Protein AF-A0A7I8C675-F1 (afdb_monomer)

Nearest PDB structures (foldseek):
  5btu-assembly1_A  TM=3.490E-01  e=2.472E+00  Streptomyces rugosporus
  5xqo-assembly1_A  TM=4.542E-01  e=5.157E+00  Penicillium chrysogenum
  7dvi-assembly1_A-2  TM=3.396E-01  e=4.113E+00  Parafrankia colletiae

Structure (mmCIF, N/CA/C/O backbone):
data_AF-A0A7I8C675-F1
#
_entry.id   AF-A0A7I8C675-F1
#
loop_
_atom_site.group_PDB
_atom_site.id
_atom_site.type_symbol
_atom_site.label_atom_id
_atom_site.label_alt_id
_atom_site.label_comp_id
_atom_site.label_asym_id
_atom_site.label_entity_id
_atom_site.label_seq_id
_atom_site.pdbx_PDB_ins_code
_atom_site.Cartn_x
_atom_site.Cartn_y
_atom_site.Cartn_z
_atom_site.occupancy
_atom_site.B_iso_or_equiv
_atom_site.auth_seq_id
_atom_site.auth_comp_id
_atom_site.auth_asym_id
_atom_site.auth_atom_id
_atom_site.pdbx_PDB_model_num
ATOM 1 N N . MET A 1 1 ? -14.839 31.283 5.836 1.00 43.66 1 MET A N 1
ATOM 2 C CA . MET A 1 1 ? -14.864 29.996 6.563 1.00 43.66 1 MET A CA 1
ATOM 3 C C . 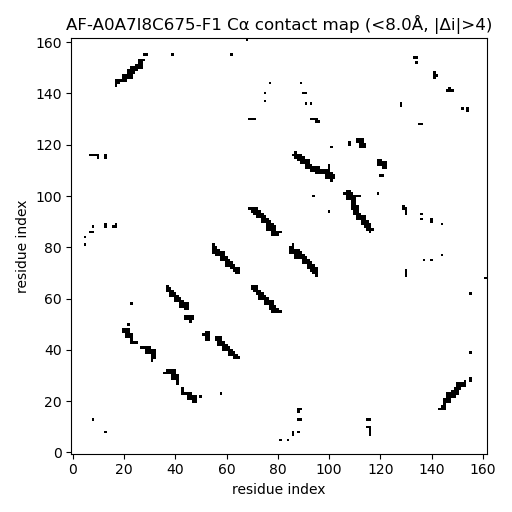MET A 1 1 ? -13.492 29.368 6.416 1.00 43.66 1 MET A C 1
ATOM 5 O O . MET A 1 1 ? -13.095 29.108 5.289 1.00 43.66 1 MET A O 1
ATOM 9 N N . ALA A 1 2 ? -12.731 29.234 7.503 1.00 43.53 2 ALA A N 1
ATOM 10 C CA . ALA A 1 2 ? -11.428 28.581 7.454 1.00 43.53 2 ALA A CA 1
ATOM 11 C C . ALA A 1 2 ? -11.648 27.078 7.243 1.00 43.53 2 ALA A C 1
ATOM 13 O O . ALA A 1 2 ? -12.325 26.434 8.043 1.00 43.53 2 ALA A O 1
ATOM 14 N N . THR A 1 3 ? -11.121 26.529 6.153 1.00 46.62 3 THR A N 1
ATOM 15 C CA . THR A 1 3 ? -11.031 25.083 5.954 1.00 46.62 3 THR A CA 1
ATOM 16 C C . THR A 1 3 ? -10.125 24.528 7.044 1.00 46.62 3 THR A C 1
ATOM 18 O O . THR A 1 3 ? -8.906 24.672 6.967 1.00 46.62 3 THR A O 1
ATOM 21 N N . SER A 1 4 ? -10.715 23.942 8.086 1.00 49.97 4 SER A N 1
ATOM 22 C CA . SER A 1 4 ? -9.977 23.118 9.039 1.00 49.97 4 SER A CA 1
ATOM 23 C C . SER A 1 4 ? -9.451 21.916 8.258 1.00 49.97 4 SER A C 1
ATOM 25 O O . SER A 1 4 ? -10.179 20.963 7.989 1.00 49.97 4 SER A O 1
ATOM 27 N N . GLN A 1 5 ? -8.207 22.008 7.786 1.00 58.16 5 GLN A N 1
ATOM 28 C CA . GLN A 1 5 ? -7.510 20.848 7.256 1.00 58.16 5 GLN A CA 1
ATOM 29 C C . GLN A 1 5 ? -7.351 19.878 8.421 1.00 58.16 5 GLN A C 1
ATOM 31 O O . GLN A 1 5 ? -6.751 20.219 9.440 1.00 58.16 5 GLN A O 1
ATOM 36 N N . THR A 1 6 ? -7.933 18.686 8.299 1.00 62.50 6 THR A N 1
ATOM 37 C CA . THR A 1 6 ? -7.637 17.615 9.246 1.00 62.50 6 THR A CA 1
ATOM 38 C C . THR A 1 6 ? -6.132 17.361 9.187 1.00 62.50 6 THR A C 1
ATOM 40 O O . THR A 1 6 ? -5.629 17.121 8.084 1.00 62.50 6 THR A O 1
ATOM 43 N N . PRO A 1 7 ? -5.415 17.449 10.320 1.00 70.94 7 PRO A N 1
ATOM 44 C CA . PRO A 1 7 ? -3.975 17.249 10.334 1.00 70.94 7 PRO A CA 1
ATOM 45 C C . PRO A 1 7 ? -3.627 15.841 9.845 1.00 70.94 7 PRO A C 1
ATOM 47 O O . PRO A 1 7 ? -4.407 14.899 10.028 1.00 70.94 7 PRO A O 1
ATOM 50 N N . ALA A 1 8 ? -2.455 15.712 9.220 1.00 82.50 8 ALA A N 1
ATOM 51 C CA . ALA A 1 8 ? -1.882 14.416 8.882 1.00 82.50 8 ALA A CA 1
ATOM 52 C C . ALA A 1 8 ? -1.742 13.545 10.143 1.00 82.50 8 ALA A C 1
ATOM 54 O O . ALA A 1 8 ? -1.667 14.055 11.265 1.00 82.50 8 ALA A O 1
ATOM 55 N N . LEU A 1 9 ? -1.732 12.225 9.958 1.00 89.62 9 LEU A N 1
ATOM 56 C CA . LEU A 1 9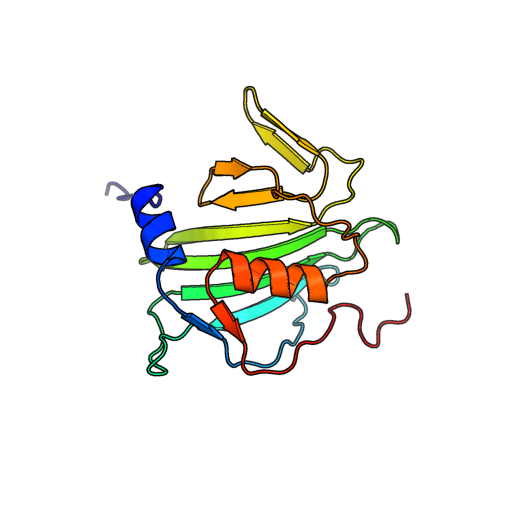 ? -1.491 11.300 11.062 1.00 89.62 9 LEU A CA 1
ATOM 57 C C . LEU A 1 9 ? -0.068 11.493 11.587 1.00 89.62 9 LEU A C 1
ATOM 59 O O . LEU A 1 9 ? 0.865 11.611 10.796 1.00 89.62 9 LEU A O 1
ATOM 63 N N . SER A 1 10 ? 0.100 11.493 12.907 1.00 92.94 10 SER A N 1
ATOM 64 C CA . SER A 1 10 ? 1.436 11.452 13.503 1.00 92.94 10 SER A CA 1
ATOM 65 C C . SER A 1 10 ? 2.048 10.054 13.397 1.00 92.94 10 SER A C 1
ATOM 67 O O . SER A 1 10 ? 1.324 9.060 13.315 1.00 92.94 10 SER A O 1
ATOM 69 N N . ASP A 1 11 ? 3.375 9.958 13.497 1.00 93.69 11 ASP A N 1
ATOM 70 C CA . ASP A 1 11 ? 4.085 8.670 13.503 1.00 93.69 11 ASP A CA 1
ATOM 71 C C . ASP A 1 11 ? 3.565 7.722 14.593 1.00 93.69 11 ASP A C 1
ATOM 73 O O . ASP A 1 11 ? 3.368 6.538 14.344 1.00 93.69 11 ASP A O 1
ATOM 77 N N . ALA A 1 12 ? 3.247 8.247 15.782 1.00 95.31 12 ALA A N 1
ATOM 78 C CA . ALA A 1 12 ? 2.672 7.453 16.868 1.00 95.31 12 ALA A CA 1
ATOM 79 C C . ALA A 1 12 ? 1.273 6.908 16.524 1.00 95.31 12 ALA A C 1
ATOM 81 O O . ALA A 1 12 ? 0.942 5.782 16.885 1.00 95.31 12 ALA A O 1
ATOM 82 N N . GLN A 1 13 ? 0.448 7.687 15.813 1.00 94.94 13 GLN A N 1
ATOM 83 C CA . GLN A 1 13 ? -0.856 7.216 15.339 1.00 94.94 13 GLN A CA 1
ATOM 84 C C . GLN A 1 13 ? -0.702 6.160 14.245 1.00 94.94 13 GLN A C 1
ATOM 86 O O . GLN A 1 13 ? -1.453 5.191 14.235 1.00 94.94 13 GLN A O 1
ATOM 91 N N . ILE A 1 14 ? 0.253 6.346 13.332 1.00 96.44 14 ILE A N 1
ATOM 92 C CA . ILE A 1 14 ? 0.554 5.382 12.270 1.00 96.44 14 ILE A CA 1
ATOM 93 C C . ILE A 1 14 ? 1.023 4.061 12.881 1.00 96.44 14 ILE A C 1
ATOM 95 O O . ILE A 1 14 ? 0.448 3.025 12.561 1.00 96.44 14 ILE A O 1
ATOM 99 N N . ALA A 1 15 ? 1.990 4.104 13.802 1.00 96.44 15 ALA A N 1
ATOM 100 C CA . ALA A 1 15 ? 2.498 2.929 14.504 1.00 96.44 15 ALA A CA 1
ATOM 101 C C . ALA A 1 15 ? 1.376 2.184 15.241 1.00 96.44 15 ALA A C 1
ATOM 103 O O . ALA A 1 15 ? 1.194 0.993 15.023 1.00 96.44 15 ALA A O 1
ATOM 104 N N . ALA A 1 16 ? 0.538 2.898 16.001 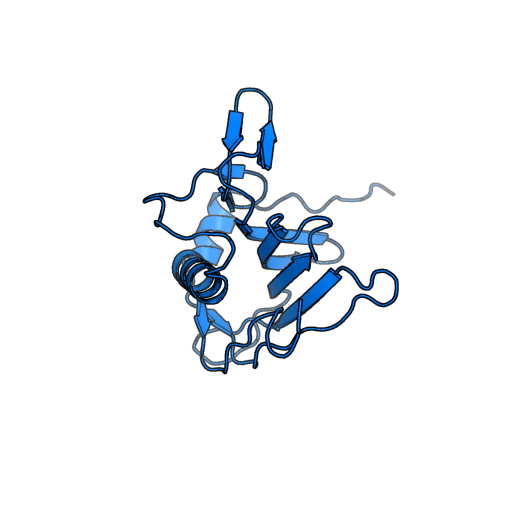1.00 96.38 16 ALA A N 1
ATOM 105 C CA . ALA A 1 16 ? -0.585 2.284 16.708 1.00 96.38 16 ALA A CA 1
ATOM 106 C C . ALA A 1 16 ? -1.584 1.581 15.766 1.00 96.38 16 ALA A C 1
ATOM 108 O O . ALA A 1 16 ? -2.114 0.526 16.106 1.00 96.38 16 ALA A O 1
ATOM 109 N N . ILE A 1 17 ? -1.845 2.146 14.580 1.00 96.19 17 ILE A N 1
ATOM 110 C CA . ILE A 1 17 ? -2.727 1.514 13.585 1.00 96.19 17 ILE A CA 1
ATOM 111 C C . ILE A 1 17 ? -2.052 0.298 12.939 1.00 96.19 17 ILE A C 1
ATOM 113 O O . ILE A 1 17 ? -2.725 -0.694 12.651 1.00 96.19 17 ILE A O 1
ATOM 117 N N . ILE A 1 18 ? -0.746 0.367 12.674 1.00 97.06 18 ILE A N 1
ATOM 118 C CA . ILE A 1 18 ? 0.019 -0.755 12.120 1.00 97.06 18 ILE A CA 1
ATOM 119 C C . ILE A 1 18 ? 0.051 -1.913 13.116 1.00 97.06 18 ILE A C 1
ATOM 121 O O . ILE A 1 18 ? -0.258 -3.028 12.715 1.00 97.06 18 ILE A O 1
ATOM 125 N N . ASP A 1 19 ? 0.308 -1.649 14.396 1.00 97.12 19 ASP A N 1
ATOM 126 C CA . ASP A 1 19 ? 0.425 -2.676 15.436 1.00 97.12 19 ASP A CA 1
ATOM 127 C C . ASP A 1 19 ? -0.887 -3.425 15.702 1.00 97.12 19 ASP A C 1
ATOM 129 O O . ASP A 1 19 ? -0.862 -4.590 16.095 1.00 97.12 19 ASP A O 1
ATOM 133 N N . GLN A 1 20 ? -2.042 -2.801 15.457 1.00 96.69 20 GLN A N 1
ATOM 134 C CA . GLN A 1 20 ? -3.342 -3.454 15.611 1.00 96.69 20 GLN A CA 1
ATOM 135 C C . GLN A 1 20 ? -3.509 -4.601 14.592 1.00 96.69 20 GLN A C 1
ATOM 137 O O . GLN A 1 20 ? -3.398 -4.341 13.397 1.00 96.69 20 GLN A O 1
ATOM 142 N N . PRO A 1 21 ? -3.843 -5.839 14.989 1.00 97.44 21 PRO A N 1
ATOM 143 C CA . PRO A 1 21 ? -4.191 -6.896 14.041 1.00 97.44 21 PRO A CA 1
ATOM 144 C C . PRO A 1 21 ? -5.430 -6.545 13.207 1.00 97.44 21 PRO A C 1
ATOM 146 O O . PRO A 1 21 ? -6.405 -5.971 13.703 1.00 97.44 21 PRO A O 1
ATOM 149 N N . LYS A 1 22 ? -5.371 -6.855 11.912 1.00 97.44 22 LYS A N 1
ATOM 150 C CA . LYS A 1 22 ? -6.388 -6.497 10.915 1.00 97.44 22 LYS A CA 1
ATOM 151 C C . LYS A 1 22 ? -6.602 -7.652 9.948 1.00 97.44 22 LYS A C 1
ATOM 153 O O . LYS A 1 22 ? -5.711 -8.476 9.776 1.00 97.44 22 LYS A O 1
ATOM 158 N N . LEU A 1 23 ? -7.742 -7.682 9.268 1.00 98.00 23 LEU A N 1
ATOM 159 C CA . LEU A 1 23 ? -8.070 -8.696 8.268 1.00 98.00 23 LEU A CA 1
ATOM 160 C C . LEU A 1 23 ? -8.557 -8.060 6.967 1.00 98.00 23 LEU A C 1
ATOM 162 O O . LEU A 1 23 ? -9.256 -7.044 6.975 1.00 98.00 23 LEU A O 1
ATOM 166 N N . VAL A 1 24 ? -8.212 -8.692 5.852 1.00 97.50 24 VAL A N 1
ATOM 167 C CA . VAL A 1 24 ? -8.842 -8.480 4.548 1.00 97.50 24 VAL A CA 1
ATOM 168 C C . VAL A 1 24 ? -9.313 -9.835 4.035 1.00 97.50 24 VAL A C 1
ATOM 170 O O . VAL A 1 24 ? -8.522 -10.770 3.922 1.00 97.50 24 VAL A O 1
ATOM 173 N N . ASP A 1 25 ? -10.604 -9.934 3.735 1.00 95.25 25 ASP A N 1
ATOM 174 C CA . ASP A 1 25 ? -11.258 -11.177 3.316 1.00 95.25 25 ASP A CA 1
ATOM 175 C C . ASP A 1 25 ? -12.042 -10.961 2.017 1.00 95.25 25 ASP A C 1
ATOM 177 O O . ASP A 1 25 ? -13.253 -11.140 1.927 1.00 95.25 25 ASP A O 1
ATOM 181 N N . GLU A 1 26 ? -11.338 -10.456 1.009 1.00 95.19 26 GLU A N 1
ATOM 182 C CA . GLU A 1 26 ? -11.893 -10.205 -0.314 1.00 95.19 26 GLU A CA 1
ATOM 183 C C . GLU A 1 26 ? -10.908 -10.687 -1.373 1.00 95.19 26 GLU A C 1
ATOM 185 O O . GLU A 1 26 ? -9.718 -10.369 -1.312 1.00 95.19 26 GLU A O 1
ATOM 190 N N . ASN A 1 27 ? -11.410 -11.448 -2.349 1.00 95.88 27 ASN A N 1
ATOM 191 C CA . ASN A 1 27 ? -10.591 -11.910 -3.462 1.00 95.88 27 ASN A CA 1
ATOM 192 C C . ASN A 1 27 ? -10.024 -10.710 -4.217 1.00 95.88 27 ASN A C 1
ATOM 194 O O . ASN A 1 27 ? -10.745 -9.775 -4.592 1.00 95.88 27 ASN A O 1
ATOM 198 N N . VAL A 1 28 ? -8.727 -10.774 -4.495 1.00 94.25 28 VAL A N 1
ATOM 199 C CA . VAL A 1 28 ? -8.074 -9.784 -5.338 1.00 94.25 28 VAL A CA 1
ATOM 200 C C . VAL A 1 28 ? -8.643 -9.898 -6.749 1.00 94.25 28 VAL A C 1
ATOM 202 O O . VAL A 1 28 ? -8.578 -10.941 -7.396 1.00 94.25 28 VAL A O 1
ATOM 205 N N . HIS A 1 29 ? -9.179 -8.789 -7.236 1.00 92.25 29 HIS A N 1
ATOM 206 C CA . HIS A 1 29 ? -9.618 -8.608 -8.611 1.00 92.25 29 HIS A CA 1
ATOM 207 C C . HIS A 1 29 ? -9.174 -7.229 -9.083 1.00 92.25 29 HIS A C 1
ATOM 209 O O . HIS A 1 29 ? -8.972 -6.327 -8.277 1.00 92.25 29 HIS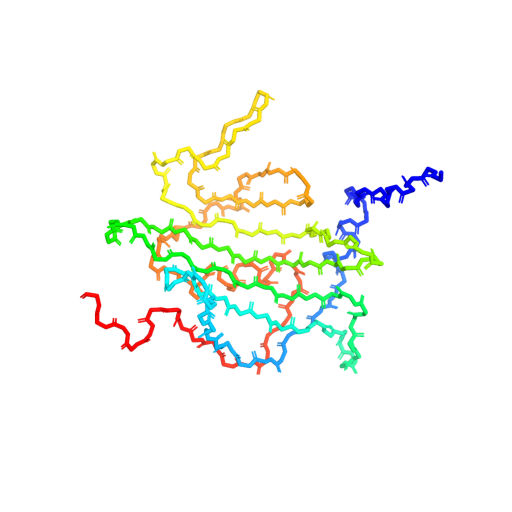 A O 1
ATOM 215 N N . TRP A 1 30 ? -8.994 -7.062 -10.387 1.00 91.50 30 TRP A N 1
ATOM 216 C CA . TRP A 1 30 ? -8.395 -5.854 -10.937 1.00 91.50 30 TRP A CA 1
ATOM 217 C C . TRP A 1 30 ? -9.395 -5.100 -11.792 1.00 91.50 30 TRP A C 1
ATOM 219 O O . TRP A 1 30 ? -9.734 -5.532 -12.893 1.00 91.50 30 TRP A O 1
ATOM 229 N N . ASP A 1 31 ? -9.810 -3.941 -11.299 1.00 90.06 31 ASP A N 1
ATOM 230 C CA . ASP A 1 31 ? -10.671 -3.030 -12.031 1.00 90.06 31 ASP A CA 1
ATOM 231 C C . ASP A 1 31 ? -9.846 -2.097 -12.909 1.00 90.06 31 ASP A C 1
ATOM 233 O O . ASP A 1 31 ? -8.811 -1.560 -12.502 1.00 90.06 31 ASP A O 1
ATOM 237 N N . HIS A 1 32 ? -10.340 -1.837 -14.116 1.00 85.56 32 HIS A N 1
ATOM 238 C CA . HIS A 1 32 ? -9.792 -0.788 -14.965 1.00 85.56 32 HIS A CA 1
ATOM 239 C C . HIS A 1 32 ? -10.222 0.586 -14.459 1.00 85.56 32 HIS A C 1
ATOM 241 O O . HIS A 1 32 ? -11.374 0.805 -14.078 1.00 85.56 32 HIS A O 1
ATOM 247 N N . GLN A 1 33 ? -9.313 1.557 -14.519 1.00 79.69 33 GLN A N 1
ATOM 248 C CA . GLN A 1 33 ? -9.712 2.944 -14.335 1.00 79.69 33 GLN A CA 1
ATOM 249 C C . GLN A 1 33 ? -10.441 3.432 -15.606 1.00 79.69 33 GLN A C 1
ATOM 251 O O . GLN A 1 33 ? -9.848 3.367 -16.685 1.00 79.69 33 GLN A O 1
ATOM 256 N N . PRO A 1 34 ? -11.678 3.973 -15.519 1.00 75.56 34 PRO A N 1
ATOM 257 C CA . PRO A 1 34 ? -12.491 4.303 -16.701 1.00 75.56 34 PRO A CA 1
ATOM 258 C C . PRO A 1 34 ? -11.804 5.212 -17.729 1.00 75.56 34 PRO A C 1
ATOM 260 O O . PRO A 1 34 ?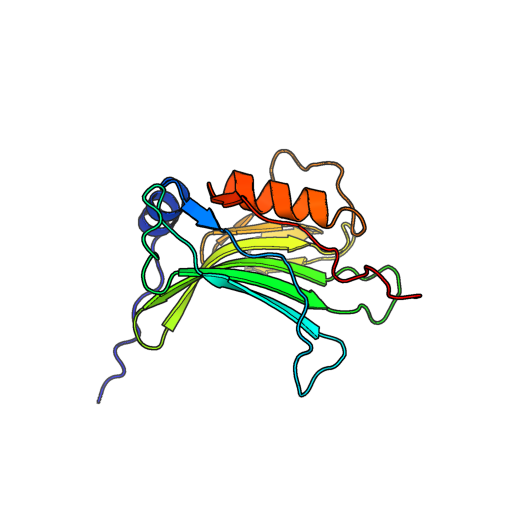 -12.057 5.105 -18.923 1.00 75.56 34 PRO A O 1
ATOM 263 N N . ASN A 1 35 ? -10.903 6.081 -17.266 1.00 82.44 35 ASN A N 1
ATOM 264 C CA . ASN A 1 35 ? -10.213 7.065 -18.099 1.00 82.44 35 ASN A CA 1
ATOM 265 C C . ASN A 1 35 ? -8.727 6.736 -18.319 1.00 82.44 35 ASN A C 1
ATOM 267 O O . ASN A 1 35 ? -7.989 7.573 -18.836 1.00 82.44 35 ASN A O 1
ATOM 271 N N . ASN A 1 36 ? -8.256 5.565 -17.876 1.00 80.50 36 ASN A N 1
ATOM 272 C CA . ASN A 1 36 ? -6.855 5.185 -17.997 1.00 80.50 36 ASN A CA 1
ATOM 273 C C . ASN A 1 36 ? -6.689 3.661 -18.026 1.00 80.50 36 ASN A C 1
ATOM 275 O O . ASN A 1 36 ? -6.504 3.019 -16.994 1.00 80.50 36 ASN A O 1
ATOM 279 N N . SER A 1 37 ? -6.711 3.086 -19.229 1.00 81.25 37 SER A N 1
ATOM 280 C CA . SER A 1 37 ? -6.578 1.639 -19.445 1.00 81.25 37 SER A CA 1
ATOM 281 C C . SER A 1 37 ? -5.255 1.059 -18.938 1.00 81.25 37 SER A C 1
ATOM 283 O O . SER A 1 37 ? -5.177 -0.140 -18.679 1.00 81.25 37 SER A O 1
ATOM 285 N N . ASN A 1 38 ? -4.231 1.903 -18.766 1.00 85.06 38 ASN A N 1
ATOM 286 C CA . ASN A 1 38 ? -2.931 1.505 -18.232 1.00 85.06 38 ASN A CA 1
ATOM 287 C C . ASN A 1 38 ? -2.931 1.386 -16.707 1.00 85.06 38 ASN A C 1
ATOM 289 O O . ASN A 1 38 ? -1.913 1.002 -16.143 1.00 85.06 38 ASN A O 1
ATOM 293 N N . PHE A 1 39 ? -4.020 1.742 -16.027 1.00 88.38 39 PHE A N 1
ATOM 294 C CA . PHE A 1 39 ? -4.131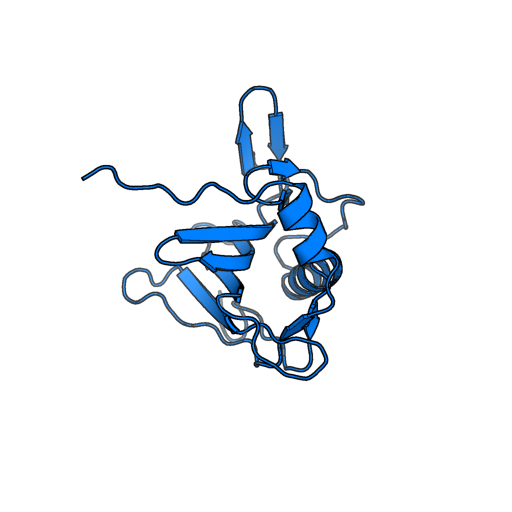 1.621 -14.582 1.00 88.38 39 PHE A CA 1
ATOM 295 C C . PHE A 1 39 ? -5.181 0.589 -14.215 1.00 88.38 39 PHE A C 1
ATOM 297 O O . PHE A 1 39 ? -6.339 0.655 -14.639 1.00 88.38 39 PHE A O 1
ATOM 304 N N . ARG A 1 40 ? -4.743 -0.339 -13.375 1.00 91.12 40 ARG A N 1
ATOM 305 C CA . ARG A 1 40 ? -5.586 -1.303 -12.694 1.00 91.12 40 ARG A CA 1
ATOM 306 C C . ARG A 1 40 ? -5.536 -1.015 -11.206 1.00 91.12 40 ARG A C 1
ATOM 308 O O . ARG A 1 40 ? -4.493 -0.617 -10.682 1.00 91.12 40 ARG A O 1
ATOM 315 N N . TRP A 1 41 ? -6.654 -1.195 -10.529 1.00 93.50 41 TRP A N 1
ATOM 316 C CA . TRP A 1 41 ? -6.718 -1.017 -9.090 1.00 93.50 41 TRP A CA 1
ATOM 317 C C . TRP A 1 41 ? -7.601 -2.077 -8.458 1.00 93.50 41 TRP A C 1
ATOM 319 O O . TRP A 1 41 ? -8.474 -2.650 -9.101 1.00 93.50 41 TRP A O 1
ATOM 329 N N . TRP A 1 42 ? -7.344 -2.314 -7.186 1.00 95.31 42 TRP A N 1
ATOM 330 C CA . TRP A 1 42 ? -8.177 -3.118 -6.315 1.00 95.31 42 TRP A CA 1
ATOM 331 C C . TRP A 1 42 ? -8.329 -2.373 -4.998 1.00 95.31 42 TRP A C 1
ATOM 333 O O . TRP A 1 42 ? -7.397 -1.692 -4.554 1.00 95.31 42 TRP A O 1
ATOM 343 N N . ARG A 1 43 ? -9.494 -2.491 -4.370 1.00 96.56 43 ARG A N 1
ATOM 344 C CA . ARG A 1 43 ? -9.747 -1.963 -3.032 1.00 96.56 43 ARG A CA 1
ATOM 345 C C . ARG A 1 43 ? -10.587 -2.962 -2.267 1.00 96.56 43 ARG A C 1
ATOM 347 O O . ARG A 1 43 ? -11.643 -3.335 -2.753 1.00 96.56 43 ARG A O 1
ATOM 354 N N . ALA A 1 44 ? -10.186 -3.234 -1.035 1.00 97.19 44 ALA A N 1
ATOM 355 C CA . ALA A 1 44 ? -10.996 -3.966 -0.079 1.00 97.19 44 ALA A CA 1
ATOM 356 C C . ALA A 1 44 ? -11.152 -3.174 1.230 1.00 97.19 44 ALA A C 1
ATOM 358 O O . ALA A 1 44 ? -10.241 -2.422 1.619 1.00 97.19 44 ALA A O 1
ATOM 359 N N . PRO A 1 45 ? -12.293 -3.307 1.927 1.00 97.44 45 PRO A N 1
ATOM 360 C CA . PRO A 1 45 ? -12.413 -2.860 3.306 1.00 97.44 45 PRO A CA 1
ATOM 361 C C . PRO A 1 45 ? -11.479 -3.670 4.214 1.00 97.44 45 PRO A C 1
ATOM 363 O O . PRO A 1 45 ? -11.074 -4.786 3.892 1.00 97.44 45 PRO A O 1
ATOM 366 N N . VAL A 1 46 ? -11.133 -3.090 5.361 1.00 97.88 46 VAL A N 1
ATOM 367 C CA . VAL A 1 46 ? -10.314 -3.751 6.385 1.00 97.88 46 VAL A CA 1
ATOM 368 C C . VAL A 1 46 ? -11.176 -4.017 7.611 1.00 97.88 46 VAL A C 1
ATOM 370 O O . VAL A 1 46 ? -11.964 -3.159 8.010 1.00 97.88 46 VAL A O 1
ATOM 373 N N . PHE A 1 47 ? -11.012 -5.185 8.217 1.00 97.94 47 PHE A N 1
ATOM 374 C CA . PHE A 1 47 ? -11.777 -5.646 9.372 1.00 97.94 47 PHE A CA 1
ATOM 375 C C . PHE A 1 47 ? -10.871 -5.836 10.593 1.00 97.94 47 PHE A C 1
ATOM 377 O O . PHE A 1 47 ? -9.657 -5.993 10.455 1.00 97.94 47 PHE A O 1
ATOM 384 N N . SER A 1 48 ? -11.452 -5.803 11.791 1.00 97.19 48 SER A N 1
ATOM 385 C CA . SER A 1 48 ? -10.805 -6.290 13.012 1.00 97.19 48 SER A CA 1
ATOM 386 C C . SER A 1 48 ? -10.791 -7.823 13.046 1.00 97.19 48 SER A C 1
ATOM 388 O O . SER A 1 48 ? -11.418 -8.472 12.205 1.00 97.19 48 SER A O 1
ATOM 390 N N . GLU A 1 49 ? -10.111 -8.415 14.030 1.00 93.88 49 GLU A N 1
ATOM 391 C CA . GLU A 1 49 ? -10.098 -9.875 14.229 1.00 93.88 49 GLU A CA 1
ATOM 392 C C . GLU A 1 49 ? -11.494 -10.446 14.521 1.00 93.88 49 GLU A C 1
ATOM 394 O O . GLU A 1 49 ? -11.786 -11.590 14.185 1.00 93.88 49 GLU A O 1
ATOM 399 N N . GLU A 1 50 ? -12.395 -9.635 15.075 1.00 94.44 50 GLU A N 1
ATOM 400 C CA . GLU A 1 50 ? -13.795 -9.994 1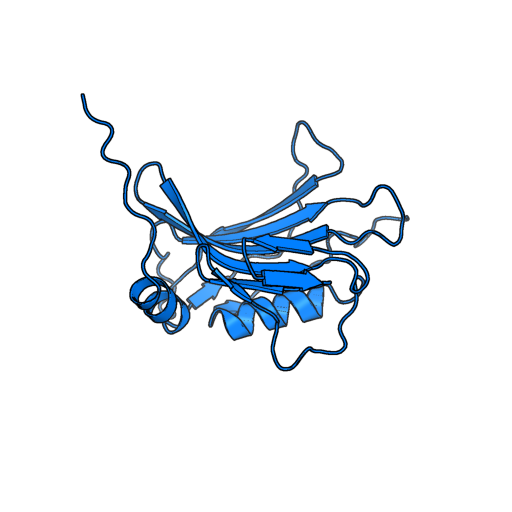5.321 1.00 94.44 50 GLU A CA 1
ATOM 401 C C . GLU A 1 50 ? -14.681 -9.867 14.068 1.00 94.44 50 GLU A C 1
ATOM 403 O O . GLU A 1 50 ? -15.900 -10.026 14.153 1.00 94.44 50 GLU A O 1
ATOM 408 N N . GLY A 1 51 ? -14.102 -9.543 12.906 1.00 93.44 51 GLY A N 1
ATOM 409 C CA . GLY A 1 51 ? -14.830 -9.383 11.646 1.00 93.44 51 GLY A CA 1
ATOM 410 C C . GLY A 1 51 ? -15.613 -8.071 11.538 1.00 93.44 51 GLY A C 1
ATOM 411 O O . GLY A 1 51 ? -16.485 -7.935 10.679 1.00 93.44 51 GLY A O 1
ATOM 412 N N . VAL A 1 52 ? -15.328 -7.083 12.392 1.00 96.50 52 VAL A N 1
ATOM 413 C CA . VAL A 1 52 ? -15.985 -5.770 12.344 1.00 96.50 52 VAL A CA 1
ATOM 414 C C . VAL A 1 52 ? -15.225 -4.850 11.396 1.00 96.50 52 VAL A C 1
ATOM 416 O O . VAL A 1 52 ? -14.019 -4.668 11.533 1.00 96.50 52 VAL A O 1
ATOM 419 N N . ALA A 1 53 ? -15.924 -4.230 10.443 1.00 96.44 53 ALA A N 1
ATOM 420 C CA . ALA A 1 53 ? -15.305 -3.287 9.516 1.00 96.44 53 ALA A CA 1
ATOM 421 C C . ALA A 1 53 ? -14.684 -2.094 10.269 1.00 96.44 53 ALA A C 1
ATOM 423 O O . ALA A 1 53 ? -15.365 -1.390 11.022 1.00 96.44 53 ALA A O 1
ATOM 424 N N . LEU A 1 54 ? -13.399 -1.832 10.033 1.00 96.19 54 LEU A N 1
ATOM 425 C CA . LEU A 1 54 ? -12.684 -0.694 10.600 1.00 96.19 54 LEU A CA 1
ATOM 426 C C . LEU A 1 54 ? -13.034 0.567 9.809 1.00 96.19 54 LEU A C 1
ATOM 428 O O . LEU A 1 54 ? -12.654 0.739 8.649 1.00 96.19 54 LEU A O 1
ATOM 432 N N . ALA A 1 55 ? -13.796 1.456 10.444 1.00 94.00 55 ALA A N 1
ATOM 433 C CA . ALA A 1 55 ? -14.391 2.611 9.786 1.00 94.00 55 ALA A CA 1
ATOM 434 C C . ALA A 1 55 ? -13.355 3.471 9.040 1.00 94.00 55 ALA A C 1
ATOM 436 O O . ALA A 1 55 ? -12.389 3.977 9.610 1.00 94.00 55 ALA A O 1
ATOM 437 N N . GLY A 1 56 ? -13.597 3.658 7.740 1.00 94.81 56 GLY A N 1
ATOM 438 C CA . GLY A 1 56 ? -12.758 4.468 6.863 1.00 94.81 56 GLY A CA 1
ATOM 439 C C . GLY A 1 56 ? -11.442 3.809 6.448 1.00 94.81 56 GLY A C 1
ATOM 440 O O . GLY A 1 56 ? -10.717 4.420 5.666 1.00 94.81 56 GLY A O 1
ATOM 441 N N . MET A 1 57 ? -11.122 2.604 6.925 1.00 97.50 57 MET A N 1
ATOM 442 C CA . MET A 1 57 ? -9.911 1.895 6.526 1.00 97.50 57 MET A CA 1
ATOM 443 C C . MET A 1 57 ? -10.128 1.075 5.258 1.00 97.50 57 MET A C 1
ATOM 445 O O . MET A 1 57 ? -11.165 0.441 5.071 1.00 97.50 57 MET A O 1
ATOM 449 N N . SER A 1 58 ? -9.129 1.089 4.382 1.00 97.81 58 SER A N 1
ATOM 450 C CA . SER A 1 58 ? -9.141 0.290 3.159 1.00 97.81 58 SER A CA 1
ATOM 451 C C . SER A 1 58 ? -7.737 -0.147 2.779 1.00 97.81 58 SER A C 1
ATOM 453 O O . SER A 1 58 ? -6.800 0.655 2.849 1.00 97.81 58 SER A O 1
ATOM 455 N N . CYS A 1 59 ? -7.621 -1.380 2.304 1.00 97.69 59 CYS A N 1
ATOM 456 C CA . CYS A 1 59 ? -6.458 -1.843 1.572 1.00 97.69 59 CYS A CA 1
ATOM 457 C C . CYS A 1 59 ? -6.662 -1.514 0.094 1.00 97.69 59 CYS A C 1
ATOM 459 O O . CYS A 1 59 ? -7.732 -1.764 -0.455 1.00 97.69 59 CYS A O 1
ATOM 461 N N . GLU A 1 60 ? -5.660 -0.928 -0.546 1.00 97.44 60 GLU A N 1
ATOM 462 C CA . GLU A 1 60 ? -5.688 -0.621 -1.969 1.00 97.44 60 GLU A CA 1
ATOM 463 C C . GLU A 1 60 ? -4.432 -1.133 -2.650 1.00 97.44 60 GLU A C 1
ATOM 465 O O . GLU A 1 60 ? -3.326 -0.977 -2.135 1.00 97.44 60 GLU A O 1
ATOM 470 N N . MET A 1 61 ? -4.604 -1.687 -3.842 1.00 96.12 61 MET A N 1
ATOM 471 C CA . MET A 1 61 ? -3.503 -1.982 -4.741 1.00 96.12 61 MET A CA 1
ATOM 472 C C . MET A 1 61 ? -3.664 -1.169 -6.010 1.00 96.12 61 MET A C 1
ATOM 474 O O . MET A 1 61 ? -4.760 -1.049 -6.555 1.00 96.12 61 MET A O 1
ATOM 478 N N . GLY A 1 62 ? -2.562 -0.604 -6.476 1.00 94.00 62 GLY A N 1
ATOM 479 C CA . GLY A 1 62 ? -2.491 0.099 -7.744 1.00 94.00 62 GLY A CA 1
ATOM 480 C C . GLY A 1 62 ? -1.445 -0.567 -8.609 1.00 94.00 62 GLY A C 1
ATOM 481 O O . GLY A 1 62 ? -0.320 -0.755 -8.164 1.00 94.00 62 GLY A O 1
ATOM 482 N N . PHE A 1 63 ? -1.796 -0.891 -9.844 1.00 91.31 63 PHE A N 1
ATOM 483 C CA . PHE A 1 63 ? -0.871 -1.405 -10.839 1.00 91.31 63 PHE A CA 1
ATOM 484 C C . PHE A 1 63 ? -0.930 -0.514 -12.071 1.00 91.31 63 PHE A C 1
ATOM 486 O O . PHE A 1 63 ? -1.999 -0.279 -12.637 1.00 91.31 63 PHE A O 1
ATOM 493 N N . ARG A 1 64 ? 0.227 -0.009 -12.493 1.00 88.62 64 ARG A N 1
ATOM 494 C CA . ARG A 1 64 ? 0.367 0.732 -13.739 1.00 88.62 64 ARG A CA 1
ATOM 495 C C . ARG A 1 64 ? 1.123 -0.123 -14.743 1.00 88.62 64 ARG A C 1
ATOM 497 O O . ARG A 1 64 ? 2.274 -0.476 -14.505 1.00 88.62 64 ARG A O 1
ATOM 504 N N . LEU A 1 65 ? 0.497 -0.365 -15.888 1.00 79.94 65 LEU A N 1
ATOM 505 C CA . LEU A 1 65 ? 1.147 -0.933 -17.059 1.00 79.94 65 LEU A CA 1
ATOM 506 C C . LEU A 1 65 ? 2.313 -0.018 -17.463 1.00 79.94 65 LEU A C 1
ATOM 508 O O . LEU A 1 65 ? 2.111 1.169 -17.754 1.00 79.94 65 LEU A O 1
ATOM 512 N N . GLY A 1 66 ? 3.531 -0.554 -17.418 1.00 70.94 66 GLY A N 1
ATOM 513 C CA . GLY A 1 66 ? 4.721 0.133 -17.901 1.00 70.94 66 GLY A CA 1
ATOM 514 C C . GLY A 1 66 ? 4.598 0.464 -19.387 1.00 70.94 66 GLY A C 1
ATOM 515 O O . GLY A 1 66 ? 3.933 -0.241 -20.141 1.00 70.94 66 GLY A O 1
ATOM 516 N N . VAL A 1 67 ? 5.240 1.554 -19.817 1.00 67.69 67 VAL A N 1
ATOM 517 C CA . VAL A 1 67 ? 5.411 1.828 -21.258 1.00 67.69 67 VAL A CA 1
ATOM 518 C C . VAL A 1 67 ? 6.418 0.843 -21.861 1.00 67.69 67 VAL A C 1
ATOM 520 O O . VAL A 1 67 ? 6.305 0.482 -23.027 1.00 67.69 67 VAL A O 1
ATOM 523 N N . ALA A 1 68 ? 7.380 0.399 -21.049 1.00 67.50 68 ALA A N 1
ATOM 524 C CA . ALA A 1 68 ? 8.327 -0.652 -21.376 1.00 67.50 68 ALA A CA 1
ATOM 525 C C . ALA A 1 68 ? 7.994 -1.927 -20.572 1.00 67.50 68 ALA A C 1
ATOM 527 O O . ALA A 1 68 ? 7.550 -1.797 -19.424 1.00 67.50 68 ALA A O 1
ATOM 528 N N . PRO A 1 69 ? 8.207 -3.136 -21.126 1.00 60.31 69 PRO A N 1
ATOM 529 C CA . PRO A 1 69 ? 7.933 -4.407 -20.443 1.00 60.31 69 PRO A CA 1
ATOM 530 C C . PRO A 1 69 ? 8.603 -4.539 -19.069 1.00 60.31 69 PRO A C 1
ATOM 532 O O . PRO A 1 69 ? 8.078 -5.190 -18.171 1.00 60.31 69 PRO A O 1
ATOM 535 N N . GLU A 1 70 ? 9.758 -3.903 -18.895 1.00 64.81 70 GLU A N 1
ATOM 536 C CA . GLU A 1 70 ? 10.549 -3.944 -17.671 1.00 64.81 70 GLU A CA 1
ATOM 537 C C . GLU A 1 70 ? 10.190 -2.849 -16.645 1.00 64.81 70 GLU A C 1
ATOM 539 O O . GLU A 1 70 ? 10.733 -2.828 -15.538 1.00 64.81 70 GLU A O 1
ATOM 544 N N . ASP A 1 71 ? 9.292 -1.919 -16.986 1.00 73.00 71 ASP A N 1
ATOM 545 C CA . ASP A 1 71 ? 8.842 -0.871 -16.071 1.00 73.00 71 ASP A CA 1
ATOM 546 C C . ASP A 1 71 ? 7.752 -1.415 -15.142 1.00 73.00 71 ASP A C 1
ATOM 548 O O . ASP A 1 71 ? 6.565 -1.386 -15.466 1.00 73.00 71 ASP A O 1
ATOM 552 N N . CYS A 1 72 ? 8.139 -1.851 -13.940 1.00 78.88 72 CYS A N 1
ATOM 553 C CA . CYS A 1 72 ? 7.168 -2.037 -12.869 1.00 78.88 72 CYS A CA 1
ATOM 554 C C . CYS A 1 72 ? 6.894 -0.732 -12.132 1.00 78.88 72 CYS A C 1
ATOM 556 O O . CYS A 1 72 ? 7.808 -0.029 -11.690 1.00 78.88 72 CYS A O 1
ATOM 558 N N . ARG A 1 73 ? 5.604 -0.422 -11.991 1.00 85.81 73 ARG A N 1
ATOM 559 C CA . ARG A 1 73 ? 5.120 0.594 -11.063 1.00 85.81 73 ARG A CA 1
ATOM 560 C C . ARG A 1 73 ? 3.804 0.134 -10.462 1.00 85.81 73 ARG A C 1
ATOM 562 O O . ARG A 1 73 ? 2.737 0.343 -11.040 1.00 85.81 73 ARG A O 1
ATOM 569 N N . TYR A 1 74 ? 3.895 -0.485 -9.297 1.00 91.00 74 TYR A N 1
ATOM 570 C CA . TYR A 1 74 ? 2.729 -0.865 -8.517 1.00 91.00 74 TYR A CA 1
ATOM 571 C C . TYR A 1 74 ? 2.921 -0.541 -7.042 1.00 91.00 74 TYR A C 1
ATOM 573 O O . TYR A 1 74 ? 4.036 -0.316 -6.570 1.00 91.00 74 TYR A O 1
ATOM 581 N N . SER A 1 75 ? 1.808 -0.437 -6.331 1.00 95.56 75 SER A N 1
ATOM 582 C CA . SER A 1 75 ? 1.771 -0.030 -4.937 1.00 95.56 75 SER A CA 1
ATOM 583 C C . SER A 1 75 ? 0.736 -0.816 -4.156 1.00 95.56 75 SER A C 1
ATOM 585 O O . SER A 1 75 ? -0.354 -1.061 -4.669 1.00 95.56 75 SER A O 1
ATOM 587 N N . PHE A 1 76 ? 1.049 -1.092 -2.898 1.00 97.38 76 PHE A N 1
ATOM 588 C CA . PHE A 1 76 ? 0.149 -1.680 -1.911 1.00 97.38 76 PHE A CA 1
ATOM 589 C C . PHE A 1 76 ? 0.002 -0.674 -0.784 1.00 97.38 76 PHE A C 1
ATOM 591 O O . PHE A 1 76 ? 1.015 -0.280 -0.212 1.00 97.38 76 PHE A O 1
ATOM 598 N N . THR A 1 77 ? -1.213 -0.230 -0.481 1.00 98.50 77 THR A N 1
ATOM 599 C CA . THR A 1 77 ? -1.429 0.886 0.439 1.00 98.50 77 THR A CA 1
ATOM 600 C C . THR A 1 77 ? -2.548 0.597 1.423 1.00 98.50 77 THR A C 1
ATOM 602 O O . THR A 1 77 ? -3.676 0.297 1.038 1.00 98.50 77 THR A O 1
ATOM 605 N N . LEU A 1 78 ? -2.259 0.791 2.706 1.00 98.44 78 LEU A N 1
ATOM 606 C CA . LEU A 1 78 ? -3.258 0.898 3.756 1.00 98.44 78 LEU A CA 1
ATOM 607 C C . LEU A 1 78 ? -3.632 2.371 3.928 1.00 98.44 78 LEU A C 1
ATOM 609 O O . LEU A 1 78 ? -2.789 3.211 4.261 1.00 98.44 78 LEU A O 1
ATOM 613 N N . TYR A 1 79 ? -4.905 2.684 3.722 1.00 97.62 79 TYR A N 1
ATOM 614 C CA . TYR A 1 79 ? -5.454 4.021 3.913 1.00 97.62 79 TYR A CA 1
ATOM 615 C C . TYR A 1 79 ? -6.404 4.074 5.101 1.00 97.62 79 TYR A C 1
ATOM 617 O O . TYR A 1 79 ? -7.063 3.090 5.427 1.00 97.62 79 TYR A O 1
ATOM 625 N N . VAL A 1 80 ? -6.542 5.269 5.675 1.00 96.06 80 VAL A N 1
ATOM 626 C CA . VAL A 1 80 ? -7.692 5.648 6.497 1.00 96.06 80 VAL A CA 1
ATOM 627 C C . VAL A 1 80 ? -8.314 6.926 5.958 1.00 96.06 80 VAL A C 1
ATOM 629 O O . VAL A 1 80 ? -7.631 7.897 5.627 1.00 96.06 80 VAL A O 1
ATOM 632 N N . ARG A 1 81 ? -9.638 6.938 5.870 1.00 93.25 81 ARG A N 1
ATOM 633 C CA . ARG A 1 81 ? -10.433 8.106 5.522 1.00 93.25 81 ARG A CA 1
ATOM 634 C C . ARG A 1 81 ? -11.040 8.699 6.786 1.00 93.25 81 ARG A C 1
ATOM 636 O O . ARG A 1 81 ? -11.845 8.056 7.452 1.00 93.25 81 ARG A O 1
ATOM 643 N N . ARG A 1 82 ? -10.686 9.947 7.087 1.00 87.38 82 ARG A N 1
ATOM 644 C CA . ARG A 1 82 ? -11.304 10.758 8.142 1.00 87.38 82 ARG A CA 1
ATOM 645 C C . ARG A 1 82 ? -11.993 11.943 7.476 1.00 87.38 82 ARG A C 1
ATOM 647 O O . ARG A 1 82 ? -11.325 12.804 6.906 1.00 87.38 82 ARG A O 1
ATOM 654 N N . LEU A 1 83 ? -13.326 11.977 7.532 1.00 84.00 83 LEU A N 1
ATOM 655 C CA . LEU A 1 83 ? -14.143 12.975 6.830 1.00 84.00 83 LEU A CA 1
ATOM 656 C C . LEU A 1 83 ? -13.824 12.987 5.318 1.00 84.00 83 LEU A C 1
ATOM 65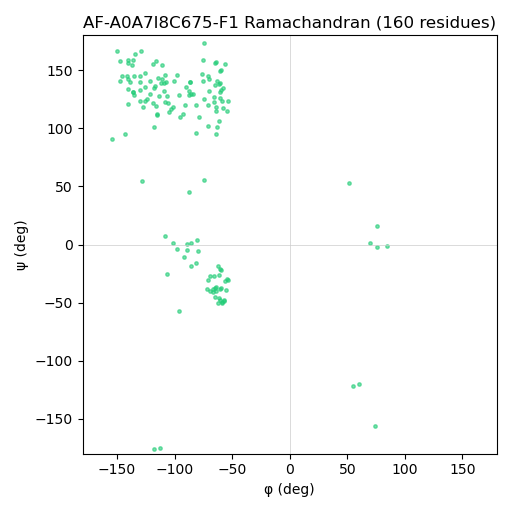8 O O . LEU A 1 83 ? -13.943 11.964 4.644 1.00 84.00 83 LEU A O 1
ATOM 662 N N . THR A 1 84 ? -13.398 14.130 4.780 1.00 82.06 84 THR A N 1
ATOM 663 C CA . THR A 1 84 ? -13.016 14.297 3.372 1.00 82.06 84 THR A CA 1
ATOM 664 C C . THR A 1 84 ? -11.598 13.819 3.067 1.00 82.06 84 THR A C 1
ATOM 666 O O . THR A 1 84 ? -11.271 13.606 1.899 1.00 82.06 84 THR A O 1
ATOM 669 N N . ASN A 1 85 ? -10.757 13.623 4.086 1.00 87.12 85 ASN A N 1
ATOM 670 C CA . ASN A 1 85 ? -9.330 13.392 3.902 1.00 87.12 85 ASN A CA 1
ATOM 671 C C . ASN A 1 85 ? -9.017 11.899 3.909 1.00 87.12 85 ASN A C 1
ATOM 673 O O . ASN A 1 85 ? -9.418 11.163 4.810 1.00 87.12 85 ASN A O 1
ATOM 677 N N . LYS A 1 86 ? -8.289 11.456 2.884 1.00 91.88 86 LYS A N 1
ATOM 678 C CA . LYS A 1 86 ? -7.747 10.105 2.780 1.00 91.88 86 LYS A CA 1
ATOM 679 C C . LYS A 1 86 ? -6.255 10.177 3.077 1.00 91.88 86 LYS A C 1
ATOM 681 O O . LYS A 1 86 ? -5.511 10.785 2.314 1.00 91.88 86 LYS A O 1
ATOM 686 N N . SER A 1 87 ? -5.843 9.570 4.180 1.00 94.38 87 SER A N 1
ATOM 687 C CA . SER A 1 87 ? -4.462 9.567 4.652 1.00 94.38 87 SER A CA 1
ATOM 688 C C . SER A 1 87 ? -3.867 8.182 4.477 1.00 94.38 87 SER A C 1
ATOM 690 O O . SER A 1 87 ? -4.486 7.176 4.831 1.00 94.38 87 SER A O 1
ATOM 692 N N . ARG A 1 88 ? -2.664 8.135 3.911 1.00 95.88 88 ARG A N 1
ATOM 693 C CA . ARG A 1 88 ? -1.856 6.922 3.843 1.00 95.88 88 ARG A CA 1
ATOM 694 C C . ARG A 1 88 ? -1.355 6.584 5.243 1.00 95.88 88 ARG A C 1
ATOM 696 O O . ARG A 1 88 ? -0.863 7.464 5.936 1.00 95.88 88 ARG A O 1
ATOM 703 N N . ILE A 1 89 ? -1.499 5.329 5.647 1.00 97.56 89 ILE A N 1
ATOM 704 C CA . ILE A 1 89 ? -0.925 4.808 6.892 1.00 97.56 89 ILE A CA 1
ATOM 705 C C . ILE A 1 89 ? 0.397 4.134 6.560 1.00 97.56 89 ILE A C 1
ATOM 707 O O . ILE A 1 89 ? 1.442 4.545 7.052 1.00 97.56 89 ILE A O 1
ATOM 711 N N . TYR A 1 90 ? 0.338 3.147 5.668 1.00 98.31 90 TYR A N 1
ATOM 712 C CA . TYR A 1 90 ? 1.485 2.374 5.225 1.00 98.31 90 TYR A CA 1
ATOM 713 C C . TYR A 1 90 ? 1.382 2.108 3.730 1.00 98.31 90 TYR A C 1
ATOM 715 O O . TYR A 1 90 ? 0.282 1.871 3.228 1.00 98.31 90 TYR A O 1
ATOM 723 N N . GLN A 1 91 ? 2.501 2.142 3.017 1.00 98.00 91 GLN A N 1
ATOM 724 C CA . GLN A 1 91 ? 2.544 1.777 1.606 1.00 98.00 91 GLN A CA 1
ATOM 725 C C . GLN A 1 91 ? 3.858 1.103 1.260 1.00 98.00 91 GLN A C 1
ATOM 727 O O . GLN A 1 91 ? 4.900 1.527 1.739 1.00 98.00 91 GLN A O 1
ATOM 732 N N . ILE A 1 92 ? 3.813 0.131 0.357 1.00 97.00 92 ILE A N 1
ATOM 733 C CA . ILE A 1 92 ? 4.980 -0.306 -0.407 1.00 97.00 92 ILE A CA 1
ATOM 734 C C . ILE A 1 92 ? 4.809 0.200 -1.835 1.00 97.00 92 ILE A C 1
ATOM 736 O O . ILE A 1 92 ? 3.765 -0.023 -2.448 1.00 97.00 92 ILE A O 1
ATOM 740 N N . GLU A 1 93 ? 5.819 0.886 -2.362 1.00 95.19 93 GLU A N 1
ATOM 741 C CA . GLU A 1 93 ? 5.939 1.204 -3.783 1.00 95.19 93 GLU A CA 1
ATOM 742 C C . GLU A 1 93 ? 7.011 0.323 -4.400 1.00 95.19 93 GLU A C 1
ATOM 744 O O . GLU A 1 93 ? 8.170 0.364 -3.989 1.00 95.19 93 GLU A O 1
ATOM 749 N N . VAL A 1 94 ? 6.635 -0.444 -5.419 1.00 92.69 94 VAL A N 1
ATOM 750 C CA . VAL A 1 94 ? 7.562 -1.285 -6.166 1.00 92.69 94 VAL A CA 1
ATOM 751 C C . VAL A 1 94 ? 7.869 -0.614 -7.492 1.00 92.69 94 VAL A C 1
ATOM 753 O O . VAL A 1 94 ? 6.994 -0.395 -8.334 1.00 92.69 94 VAL A O 1
ATOM 756 N N . CYS A 1 95 ? 9.141 -0.268 -7.635 1.00 89.94 95 CYS A N 1
ATOM 757 C CA . CYS A 1 95 ? 9.735 0.332 -8.817 1.00 89.94 95 CYS A CA 1
ATOM 758 C C . CYS A 1 95 ? 10.982 -0.466 -9.203 1.00 89.94 95 CYS A C 1
ATOM 760 O O . CYS A 1 95 ? 11.514 -1.234 -8.400 1.00 89.94 95 CYS A O 1
ATOM 762 N N . ARG A 1 96 ? 11.501 -0.237 -10.410 1.00 87.56 96 ARG A N 1
ATOM 763 C CA . ARG A 1 96 ? 12.780 -0.826 -10.819 1.00 87.56 96 ARG A CA 1
ATOM 764 C C . ARG A 1 96 ? 13.925 -0.436 -9.863 1.00 87.56 96 ARG A C 1
ATOM 766 O O . ARG A 1 96 ? 14.055 0.759 -9.584 1.00 87.56 96 ARG A O 1
ATOM 773 N N . PRO A 1 97 ? 14.787 -1.382 -9.435 1.00 85.50 97 PRO A N 1
ATOM 774 C CA . PRO A 1 97 ? 15.889 -1.127 -8.497 1.00 85.50 97 PRO A CA 1
ATOM 775 C C . PRO A 1 97 ? 16.870 -0.029 -8.930 1.00 85.50 97 PRO A C 1
ATOM 777 O O . PRO A 1 97 ? 17.422 0.684 -8.100 1.00 85.50 97 PRO A O 1
ATOM 780 N N . ASP A 1 98 ? 17.070 0.131 -10.238 1.00 85.62 98 ASP A N 1
ATOM 781 C CA . ASP A 1 98 ? 18.010 1.077 -10.842 1.00 85.62 98 ASP A CA 1
ATOM 782 C C . ASP A 1 98 ? 17.436 2.492 -11.032 1.00 85.62 98 ASP A C 1
ATOM 784 O O . ASP A 1 9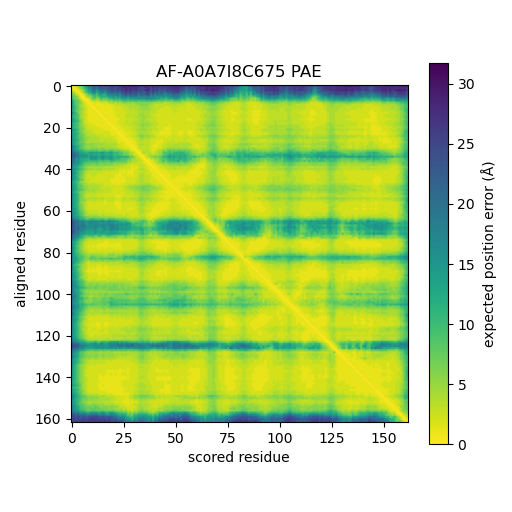8 ? 18.120 3.375 -11.552 1.00 85.62 98 ASP A O 1
ATOM 788 N N . ARG A 1 99 ? 16.186 2.739 -10.616 1.00 86.12 99 ARG A N 1
ATOM 789 C CA . ARG A 1 99 ? 15.529 4.043 -10.757 1.00 86.12 99 ARG A CA 1
ATOM 790 C C . ARG A 1 99 ? 15.387 4.761 -9.427 1.00 86.12 99 ARG A C 1
ATOM 792 O O . ARG A 1 99 ? 14.986 4.174 -8.429 1.00 86.12 99 ARG A O 1
ATOM 799 N N . ILE A 1 100 ? 15.621 6.072 -9.458 1.00 88.56 100 ILE A N 1
ATOM 800 C CA . ILE A 1 100 ? 15.243 6.971 -8.365 1.00 88.56 100 ILE A CA 1
ATOM 801 C C . ILE A 1 100 ? 13.717 6.962 -8.267 1.00 88.56 100 ILE A C 1
ATOM 803 O O . ILE A 1 100 ? 13.033 7.404 -9.193 1.00 88.56 100 ILE A O 1
ATOM 807 N N . SER A 1 101 ? 13.197 6.453 -7.159 1.00 88.19 101 SER A N 1
ATOM 808 C CA . SER A 1 101 ? 11.763 6.272 -6.917 1.00 88.19 101 SER A CA 1
ATOM 809 C C . SER A 1 101 ? 11.217 7.293 -5.919 1.00 88.19 101 SER A C 1
ATOM 811 O O . SER A 1 101 ? 10.051 7.671 -6.012 1.00 88.19 101 SER A O 1
ATOM 813 N N . HIS A 1 102 ? 12.071 7.818 -5.035 1.00 90.12 102 HIS A N 1
ATOM 814 C CA . HIS A 1 102 ? 11.717 8.866 -4.084 1.00 90.12 102 HIS A CA 1
ATOM 815 C C . HIS A 1 102 ? 12.826 9.915 -3.957 1.00 90.12 102 HIS A C 1
ATOM 817 O O . HIS A 1 102 ? 14.017 9.590 -3.919 1.00 90.12 102 HIS A O 1
ATOM 823 N N . ARG A 1 103 ? 12.430 11.189 -3.874 1.00 91.38 103 ARG A N 1
ATOM 824 C CA . ARG A 1 103 ? 13.334 12.320 -3.656 1.00 91.38 103 ARG A CA 1
ATOM 825 C C . ARG A 1 103 ? 12.683 13.325 -2.713 1.00 91.38 103 ARG A C 1
ATOM 827 O O . ARG A 1 103 ? 11.672 13.928 -3.060 1.00 91.38 103 ARG A O 1
ATOM 834 N N . GLU A 1 104 ? 13.341 13.571 -1.594 1.00 88.81 104 GLU A N 1
ATOM 835 C CA . GLU A 1 104 ? 13.046 14.656 -0.661 1.00 88.81 104 GLU A CA 1
ATOM 836 C C . GLU A 1 104 ? 14.366 15.346 -0.257 1.00 88.81 104 GLU A C 1
ATOM 838 O O . GLU A 1 104 ? 15.451 14.821 -0.537 1.00 88.81 104 GLU A O 1
ATOM 843 N N . PRO A 1 105 ? 14.339 16.555 0.331 1.00 88.12 105 PRO A N 1
ATOM 844 C CA . PRO A 1 105 ? 15.564 17.232 0.746 1.00 88.12 105 PRO A CA 1
ATOM 845 C C . PRO A 1 105 ? 16.426 16.348 1.663 1.00 88.12 105 PRO A C 1
ATOM 847 O O . PRO A 1 105 ? 16.026 16.015 2.771 1.00 88.12 105 PRO A O 1
ATOM 850 N N . GLY A 1 106 ? 17.619 15.970 1.196 1.00 87.94 106 GLY A N 1
ATOM 851 C CA . GLY A 1 106 ? 18.567 15.148 1.960 1.00 87.94 106 GLY A CA 1
ATOM 852 C C . GLY A 1 106 ? 18.347 13.632 1.891 1.00 87.94 106 GLY A C 1
ATOM 853 O O . GLY A 1 106 ? 19.167 12.903 2.443 1.00 87.94 106 GLY A O 1
ATOM 854 N N . LYS A 1 107 ? 17.316 13.140 1.188 1.00 90.50 107 LYS A N 1
ATOM 855 C CA . LYS A 1 107 ? 17.066 11.701 1.022 1.00 90.50 107 LYS A CA 1
ATOM 856 C C . LYS A 1 107 ? 16.688 11.353 -0.413 1.00 90.50 107 LYS A C 1
ATOM 858 O O . LYS A 1 107 ? 15.818 11.962 -1.037 1.00 90.50 107 LYS A O 1
ATOM 863 N N . LEU A 1 108 ? 17.361 10.338 -0.932 1.00 92.94 108 LEU A N 1
ATOM 864 C CA . LEU A 1 108 ? 17.119 9.773 -2.248 1.00 92.94 108 LEU A CA 1
ATOM 865 C C . LEU A 1 108 ? 16.998 8.268 -2.070 1.00 92.94 108 LEU A C 1
ATOM 867 O O . LEU A 1 108 ? 17.919 7.653 -1.545 1.00 92.94 108 LEU A O 1
ATOM 871 N N . LEU A 1 109 ? 15.874 7.704 -2.506 1.00 92.06 109 LEU A N 1
ATOM 872 C CA . LEU A 1 109 ? 15.669 6.258 -2.519 1.00 92.06 109 LEU A CA 1
ATOM 873 C C . LEU A 1 109 ? 15.673 5.766 -3.961 1.00 92.06 109 LEU A C 1
ATOM 875 O O . LEU A 1 109 ? 15.115 6.411 -4.860 1.00 92.06 109 LEU A O 1
ATOM 879 N N . MET A 1 110 ? 16.315 4.622 -4.168 1.00 91.44 110 MET A N 1
ATOM 880 C CA . MET A 1 110 ? 16.302 3.900 -5.432 1.00 91.44 110 MET A CA 1
ATOM 881 C C . MET A 1 110 ? 15.507 2.611 -5.270 1.00 91.44 110 MET A C 1
ATOM 883 O O . MET A 1 110 ? 15.583 1.957 -4.235 1.00 91.44 110 MET A O 1
ATOM 887 N N . GLY A 1 111 ? 14.748 2.241 -6.298 1.00 91.38 111 GLY A N 1
ATOM 888 C CA . GLY A 1 111 ? 14.020 0.982 -6.291 1.00 91.38 111 GLY A CA 1
ATOM 889 C C . GLY A 1 111 ? 12.790 0.945 -5.390 1.00 91.38 111 GLY A C 1
ATOM 890 O O . GLY A 1 111 ? 12.160 1.982 -5.134 1.00 91.38 111 GLY A O 1
ATOM 891 N N . PRO A 1 112 ? 12.388 -0.266 -4.975 1.00 93.75 112 PRO A N 1
ATOM 892 C CA . PRO A 1 112 ? 11.280 -0.455 -4.058 1.00 93.75 112 PRO A CA 1
ATOM 893 C C . PRO A 1 112 ? 11.541 0.224 -2.715 1.00 93.75 112 PRO A C 1
ATOM 895 O O . PRO A 1 112 ? 12.643 0.169 -2.177 1.00 93.75 112 PRO A O 1
ATOM 898 N N . HIS A 1 113 ? 10.515 0.858 -2.168 1.00 95.06 113 HIS A N 1
ATOM 899 C CA . HIS A 1 113 ? 10.596 1.551 -0.889 1.00 95.06 113 HIS A CA 1
ATOM 900 C C . HIS A 1 113 ? 9.233 1.529 -0.197 1.00 95.06 113 HIS A C 1
ATOM 902 O O . HIS A 1 113 ? 8.211 1.202 -0.808 1.00 95.06 113 HIS A O 1
ATOM 908 N N . GLN A 1 114 ? 9.210 1.867 1.085 1.00 96.44 114 GLN A N 1
ATOM 909 C CA . GLN A 1 114 ? 7.991 1.908 1.883 1.00 96.44 114 GLN A CA 1
ATOM 910 C C . GLN A 1 114 ? 7.719 3.307 2.423 1.00 96.44 114 GLN A C 1
ATOM 912 O O . GLN A 1 114 ? 8.631 4.113 2.575 1.00 96.44 114 GLN A O 1
ATOM 917 N N . HIS A 1 115 ? 6.456 3.597 2.709 1.00 96.75 115 HIS A N 1
ATOM 918 C CA . HIS A 1 115 ? 6.020 4.835 3.343 1.00 96.75 115 HIS A CA 1
ATOM 919 C C . HIS A 1 115 ? 5.281 4.531 4.636 1.00 96.75 115 HIS A C 1
ATOM 921 O O . HIS A 1 115 ? 4.440 3.636 4.666 1.00 96.75 115 HIS A O 1
ATOM 927 N N . PHE A 1 116 ? 5.521 5.352 5.651 1.00 96.31 116 PHE A N 1
ATOM 928 C CA . PHE A 1 116 ? 4.737 5.460 6.876 1.00 96.31 116 PHE A CA 1
ATOM 929 C C . PHE A 1 116 ? 4.177 6.881 6.926 1.00 96.31 116 PHE A C 1
ATOM 931 O O . PHE A 1 116 ? 4.903 7.836 7.206 1.00 96.31 116 PHE A O 1
ATOM 938 N N . GLY A 1 117 ? 2.904 7.053 6.568 1.00 94.56 117 GLY A N 1
ATOM 939 C CA . GLY A 1 117 ? 2.368 8.390 6.307 1.00 94.56 117 GLY A CA 1
ATOM 940 C C . GLY A 1 117 ? 3.123 9.077 5.169 1.00 94.56 117 GLY A C 1
ATOM 941 O O . GLY A 1 117 ? 3.154 8.564 4.049 1.00 94.56 117 GLY A O 1
ATOM 942 N N . ASP A 1 118 ? 3.737 10.223 5.452 1.00 91.69 118 ASP A N 1
ATOM 943 C CA . ASP A 1 118 ? 4.532 10.989 4.481 1.00 91.69 118 ASP A CA 1
ATOM 944 C C . ASP A 1 118 ? 6.024 10.625 4.497 1.00 91.69 118 ASP A C 1
ATOM 946 O O . ASP A 1 118 ? 6.759 10.999 3.586 1.00 91.69 118 ASP A O 1
ATOM 950 N N . ARG A 1 119 ? 6.473 9.861 5.498 1.00 93.12 119 ARG A N 1
ATOM 951 C CA . ARG A 1 119 ? 7.867 9.444 5.654 1.00 93.12 119 ARG A CA 1
ATOM 952 C C . ARG A 1 119 ? 8.152 8.236 4.768 1.00 93.12 119 ARG A C 1
ATOM 954 O O . ARG A 1 119 ? 7.529 7.195 4.950 1.00 93.12 119 ARG A O 1
ATOM 961 N N . ALA A 1 120 ? 9.100 8.356 3.842 1.00 94.75 120 ALA A N 1
ATOM 962 C CA . ALA A 1 120 ? 9.542 7.255 2.984 1.00 94.75 120 ALA A CA 1
ATOM 963 C C . ALA A 1 120 ? 10.819 6.610 3.529 1.00 94.75 120 ALA A C 1
ATOM 965 O O . ALA A 1 120 ? 11.660 7.315 4.074 1.00 94.75 120 ALA A O 1
ATOM 966 N N . GLU A 1 121 ? 11.011 5.305 3.371 1.00 94.50 121 GLU A N 1
ATOM 967 C CA . GLU A 1 121 ? 12.167 4.543 3.861 1.00 94.50 121 GLU A CA 1
ATOM 968 C C . GLU A 1 121 ? 12.508 3.376 2.935 1.00 94.50 121 GLU A C 1
ATOM 970 O O . GLU A 1 121 ? 11.653 2.886 2.197 1.00 94.50 121 GLU A O 1
ATOM 975 N N . GLU A 1 122 ? 13.750 2.900 3.006 1.00 93.19 122 GLU A N 1
ATOM 976 C CA . GLU A 1 122 ? 14.128 1.622 2.399 1.00 93.19 122 GLU A CA 1
ATOM 977 C C . GLU A 1 122 ? 13.392 0.464 3.093 1.00 93.19 122 GLU A C 1
ATOM 979 O O . GLU A 1 122 ? 12.917 0.573 4.230 1.00 93.19 122 GLU A O 1
ATOM 984 N N . ILE A 1 123 ? 13.240 -0.645 2.376 1.00 91.50 123 ILE A N 1
ATOM 985 C CA . ILE A 1 123 ? 12.615 -1.858 2.904 1.00 91.50 123 ILE A CA 1
ATOM 986 C C . ILE A 1 123 ? 13.733 -2.741 3.451 1.00 91.50 123 ILE A C 1
ATOM 988 O O . ILE A 1 123 ? 14.531 -3.243 2.670 1.00 91.50 123 ILE A O 1
ATOM 992 N N . GLU A 1 124 ? 13.782 -2.934 4.771 1.00 80.44 124 GLU A N 1
ATOM 993 C CA . GLU A 1 124 ? 14.838 -3.694 5.456 1.00 80.44 124 GLU A CA 1
ATOM 994 C C . GLU A 1 124 ? 14.282 -4.936 6.190 1.00 80.44 124 GLU A C 1
ATOM 996 O O . GLU A 1 124 ? 13.274 -4.818 6.896 1.00 80.44 124 GLU A O 1
ATOM 1001 N N . PRO A 1 125 ? 14.918 -6.123 6.073 1.00 69.38 125 PRO A N 1
ATOM 1002 C CA . PRO A 1 125 ? 15.969 -6.437 5.103 1.00 69.38 125 PRO A CA 1
ATOM 1003 C C . PRO A 1 125 ? 15.418 -6.342 3.679 1.00 69.38 125 PRO A C 1
ATOM 1005 O O . PRO A 1 125 ? 14.288 -6.776 3.447 1.00 69.38 125 PRO A O 1
ATOM 1008 N N . ALA A 1 126 ? 16.208 -5.814 2.740 1.00 63.66 126 ALA A N 1
ATOM 1009 C CA . ALA A 1 126 ? 15.819 -5.746 1.333 1.00 63.66 126 ALA A CA 1
ATOM 1010 C C . ALA A 1 126 ? 15.607 -7.172 0.805 1.00 63.66 126 ALA A C 1
ATOM 1012 O O . ALA A 1 126 ? 16.577 -7.921 0.633 1.00 63.66 126 ALA A O 1
ATOM 1013 N N . PRO A 1 127 ? 14.355 -7.611 0.594 1.00 71.38 127 PRO A N 1
ATOM 1014 C CA . PRO A 1 127 ? 14.131 -8.950 0.100 1.00 71.38 127 PRO A CA 1
ATOM 1015 C C . PRO A 1 127 ? 14.593 -8.975 -1.363 1.00 71.38 127 PRO A C 1
ATOM 1017 O O . PRO A 1 127 ? 14.457 -7.981 -2.077 1.00 71.38 127 PRO A O 1
ATOM 1020 N N . ASN A 1 128 ? 15.151 -10.098 -1.821 1.00 83.38 128 ASN A N 1
ATOM 1021 C CA . ASN A 1 128 ? 15.582 -10.264 -3.214 1.00 83.38 128 ASN A CA 1
ATOM 1022 C C . ASN A 1 128 ? 14.366 -10.463 -4.143 1.00 83.38 128 ASN A C 1
ATOM 1024 O O . ASN A 1 128 ? 14.250 -11.485 -4.814 1.00 83.38 128 ASN A O 1
ATOM 1028 N N . LEU A 1 129 ? 13.426 -9.519 -4.093 1.00 88.75 129 LEU A N 1
ATOM 1029 C CA . LEU A 1 129 ? 12.215 -9.468 -4.896 1.00 88.75 129 LEU A CA 1
ATOM 1030 C C . LEU A 1 129 ? 12.422 -8.494 -6.049 1.00 88.75 129 LEU A C 1
ATOM 1032 O O . LEU A 1 129 ? 12.981 -7.406 -5.894 1.00 88.75 129 LEU A O 1
ATOM 1036 N N . CYS A 1 130 ? 11.911 -8.869 -7.207 1.00 86.50 130 CYS A N 1
ATOM 1037 C CA . CYS A 1 130 ? 11.911 -8.066 -8.410 1.00 86.50 130 CYS A CA 1
ATOM 1038 C C . CYS A 1 130 ? 10.484 -7.649 -8.792 1.00 86.50 130 CYS A C 1
ATOM 1040 O O . CYS A 1 130 ? 9.508 -7.894 -8.082 1.00 86.50 130 CYS A O 1
ATOM 1042 N N . CYS A 1 131 ? 10.369 -6.994 -9.943 1.00 85.25 131 CYS A N 1
ATOM 1043 C CA . CYS A 1 131 ? 9.109 -6.545 -10.530 1.00 85.25 131 CYS A CA 1
ATOM 1044 C C . CYS A 1 131 ? 8.101 -7.674 -10.832 1.00 85.25 131 CYS A C 1
ATOM 1046 O O . CYS A 1 131 ? 6.917 -7.394 -11.003 1.00 85.25 131 CYS A O 1
ATOM 1048 N N . ALA A 1 132 ? 8.563 -8.920 -10.973 1.00 85.50 132 ALA A N 1
ATOM 1049 C CA . ALA A 1 132 ? 7.705 -10.065 -11.278 1.00 85.50 132 ALA A CA 1
ATOM 1050 C C . ALA A 1 132 ? 7.078 -10.685 -10.017 1.00 85.50 132 ALA A C 1
ATOM 1052 O O . ALA A 1 132 ? 6.061 -11.369 -10.110 1.00 85.50 132 ALA A O 1
ATOM 1053 N N . ASP A 1 133 ? 7.637 -10.402 -8.839 1.00 89.50 133 ASP A N 1
ATOM 1054 C CA . ASP A 1 133 ? 7.284 -11.060 -7.578 1.00 89.50 133 ASP A CA 1
ATOM 1055 C C . ASP A 1 133 ? 6.097 -10.374 -6.875 1.00 89.50 133 ASP A C 1
ATOM 1057 O O . ASP A 1 133 ? 6.138 -10.058 -5.684 1.00 89.50 133 ASP A O 1
ATOM 1061 N N . HIS A 1 134 ? 5.042 -10.043 -7.627 1.00 90.62 134 HIS A N 1
ATOM 1062 C CA . HIS A 1 134 ? 3.944 -9.200 -7.133 1.00 90.62 134 HIS A CA 1
ATOM 1063 C C . HIS A 1 134 ? 3.218 -9.821 -5.927 1.00 90.62 134 HIS A C 1
ATOM 1065 O O . HIS A 1 134 ? 2.863 -9.107 -4.991 1.00 90.62 134 HIS A O 1
ATOM 1071 N N . GLU A 1 135 ? 3.026 -11.142 -5.913 1.00 93.50 135 GLU A N 1
ATOM 1072 C CA . GLU A 1 135 ? 2.415 -11.849 -4.779 1.00 93.50 135 GLU A CA 1
ATOM 1073 C C . GLU A 1 135 ? 3.303 -11.791 -3.529 1.00 93.50 135 GLU A C 1
ATOM 1075 O O . GLU A 1 135 ? 2.833 -11.527 -2.424 1.00 93.50 135 GLU A O 1
ATOM 1080 N N . GLN A 1 136 ? 4.617 -11.946 -3.691 1.00 94.06 136 GLN A N 1
ATOM 1081 C CA . GLN A 1 136 ? 5.565 -11.854 -2.583 1.00 94.06 136 GLN A CA 1
ATOM 1082 C C . GLN A 1 136 ? 5.615 -10.428 -2.018 1.00 94.06 136 GLN A C 1
ATOM 1084 O O . GLN A 1 136 ? 5.670 -10.252 -0.799 1.00 94.06 136 GLN A O 1
ATOM 1089 N N . TRP A 1 137 ? 5.531 -9.407 -2.877 1.00 94.50 137 TRP A N 1
ATOM 1090 C CA . TRP A 1 137 ? 5.385 -8.016 -2.442 1.00 94.50 137 TRP A CA 1
ATOM 1091 C C . TRP A 1 137 ? 4.073 -7.767 -1.696 1.00 94.50 137 TRP A C 1
ATOM 1093 O O . TRP A 1 137 ? 4.075 -7.067 -0.682 1.00 94.50 137 TRP A O 1
ATOM 1103 N N . PHE A 1 138 ? 2.971 -8.364 -2.152 1.00 95.50 138 PHE A N 1
ATOM 1104 C CA . PHE A 1 138 ? 1.688 -8.298 -1.459 1.00 95.50 138 PHE A CA 1
ATOM 1105 C C . PHE A 1 138 ? 1.778 -8.913 -0.056 1.00 95.50 138 PHE A C 1
ATOM 1107 O O . PHE A 1 138 ? 1.404 -8.268 0.922 1.00 95.50 138 PHE A O 1
ATOM 1114 N N . HIS A 1 139 ? 2.358 -10.107 0.080 1.00 95.81 139 HIS A N 1
ATOM 1115 C CA . HIS A 1 139 ? 2.554 -10.742 1.387 1.00 95.81 139 HIS A CA 1
ATOM 1116 C C . HIS A 1 139 ? 3.490 -9.957 2.306 1.00 95.81 139 HIS A C 1
ATOM 1118 O O . HIS A 1 139 ? 3.252 -9.888 3.513 1.00 95.81 139 HIS A O 1
ATOM 1124 N N . LEU A 1 140 ? 4.533 -9.334 1.755 1.00 96.25 140 LEU A N 1
ATOM 1125 C CA . LEU A 1 140 ? 5.397 -8.438 2.515 1.00 96.25 140 LEU A CA 1
ATOM 1126 C C . LEU A 1 140 ? 4.617 -7.236 3.054 1.00 96.25 140 LEU A C 1
ATOM 1128 O O . LEU A 1 140 ? 4.743 -6.907 4.233 1.00 96.25 140 LEU A O 1
ATOM 1132 N N . PHE A 1 141 ? 3.795 -6.612 2.209 1.00 97.06 141 PHE A N 1
ATOM 1133 C CA . PHE A 1 141 ? 2.925 -5.514 2.613 1.00 97.06 141 PHE A CA 1
ATOM 1134 C C . PHE A 1 141 ? 1.971 -5.940 3.735 1.00 97.06 141 PHE A C 1
ATOM 1136 O O . PHE A 1 141 ? 1.911 -5.266 4.762 1.00 97.06 141 PHE A O 1
ATOM 1143 N N . LEU A 1 142 ? 1.277 -7.070 3.570 1.00 97.44 142 LEU A N 1
ATOM 1144 C CA . LEU A 1 142 ? 0.350 -7.609 4.567 1.00 97.44 142 LEU A CA 1
ATOM 1145 C C . LEU A 1 142 ? 1.040 -7.843 5.912 1.00 97.44 142 LEU A C 1
ATOM 1147 O O . LEU A 1 142 ? 0.561 -7.380 6.947 1.00 97.44 142 LEU A O 1
ATOM 1151 N N . ARG A 1 143 ? 2.206 -8.498 5.890 1.00 96.56 143 ARG A N 1
ATOM 1152 C CA . ARG A 1 143 ? 3.007 -8.761 7.087 1.00 96.56 143 ARG A CA 1
ATOM 1153 C C . ARG A 1 143 ? 3.408 -7.466 7.788 1.00 96.56 143 ARG A C 1
ATOM 1155 O O . ARG A 1 143 ? 3.203 -7.338 8.989 1.00 96.56 143 ARG A O 1
ATOM 1162 N N . ASN A 1 144 ? 3.965 -6.511 7.047 1.00 96.00 144 ASN A N 1
ATOM 1163 C CA . ASN A 1 144 ? 4.462 -5.257 7.616 1.00 96.00 144 ASN A CA 1
ATOM 1164 C C . ASN A 1 144 ? 3.326 -4.352 8.121 1.00 96.00 144 ASN A C 1
ATOM 1166 O O . ASN A 1 144 ? 3.532 -3.565 9.038 1.00 96.00 144 ASN A O 1
ATOM 1170 N N . ALA A 1 145 ? 2.128 -4.474 7.547 1.00 97.12 145 ALA A N 1
ATOM 1171 C CA . ALA A 1 145 ? 0.937 -3.748 7.972 1.00 97.12 145 ALA A CA 1
ATOM 1172 C C . ALA A 1 145 ? 0.121 -4.471 9.061 1.00 97.12 145 ALA A C 1
ATOM 1174 O O . ALA A 1 145 ? -0.925 -3.951 9.451 1.00 97.12 145 ALA A O 1
ATOM 1175 N N . ASN A 1 146 ? 0.556 -5.652 9.521 1.00 97.88 146 ASN A N 1
ATOM 1176 C CA . ASN A 1 146 ? -0.185 -6.545 10.420 1.00 97.88 146 ASN A CA 1
ATOM 1177 C C . ASN A 1 146 ? -1.617 -6.845 9.926 1.00 97.88 146 ASN A C 1
ATOM 1179 O O . ASN A 1 146 ? -2.607 -6.603 10.622 1.00 97.88 146 ASN A O 1
ATOM 1183 N N . ILE A 1 147 ? -1.726 -7.296 8.674 1.00 98.25 147 ILE A N 1
ATOM 1184 C CA . ILE A 1 147 ? -2.988 -7.656 8.021 1.00 98.25 147 ILE A CA 1
ATOM 1185 C C . ILE A 1 147 ? -2.967 -9.153 7.691 1.00 98.25 147 ILE A C 1
ATOM 1187 O O . ILE A 1 147 ? -2.137 -9.608 6.907 1.00 98.25 147 ILE A O 1
ATOM 1191 N N . GLY A 1 148 ? -3.901 -9.918 8.252 1.00 98.06 148 GLY A N 1
ATOM 1192 C CA . GLY A 1 148 ? -4.212 -11.271 7.800 1.00 98.06 148 GLY A CA 1
ATOM 1193 C C . GLY A 1 148 ? -5.043 -11.251 6.516 1.00 98.06 148 GLY A C 1
ATOM 1194 O O . GLY A 1 148 ? -5.858 -10.352 6.301 1.00 98.06 148 GLY A O 1
ATOM 1195 N N . PHE A 1 149 ? -4.839 -12.248 5.660 1.00 97.56 149 PHE A N 1
ATOM 1196 C CA . PHE A 1 149 ? -5.528 -12.372 4.378 1.00 97.56 149 PHE A CA 1
ATOM 1197 C C . PHE A 1 149 ? -6.161 -13.757 4.255 1.00 97.56 149 PHE A C 1
ATOM 1199 O O . PHE A 1 149 ? -5.455 -14.763 4.321 1.00 97.56 149 PHE A O 1
ATOM 1206 N N . GLY A 1 150 ? -7.490 -13.791 4.138 1.00 91.88 150 GLY A N 1
ATOM 1207 C CA . GLY A 1 150 ? -8.295 -15.020 4.114 1.00 91.88 150 GLY A CA 1
ATOM 1208 C C . GLY A 1 150 ? -8.763 -15.460 2.724 1.00 91.88 150 GLY A C 1
ATOM 1209 O O . GLY A 1 150 ? -9.448 -16.473 2.610 1.00 91.88 150 GLY A O 1
ATOM 1210 N N . ALA A 1 151 ? -8.391 -14.721 1.677 1.00 94.00 151 ALA A N 1
ATOM 1211 C CA . ALA A 1 151 ? -8.984 -14.830 0.348 1.00 94.00 151 ALA A CA 1
ATOM 1212 C C . ALA A 1 151 ? -7.977 -15.259 -0.738 1.00 94.00 151 ALA A C 1
ATOM 1214 O O . ALA A 1 151 ? -6.821 -15.582 -0.462 1.00 94.00 151 ALA A O 1
ATOM 1215 N N . GLU A 1 152 ? -8.425 -15.292 -1.995 1.00 95.00 152 GLU A N 1
ATOM 1216 C CA . GLU A 1 152 ? -7.593 -15.631 -3.152 1.00 95.00 152 GLU A CA 1
ATOM 1217 C C . GLU A 1 152 ? -6.848 -14.394 -3.676 1.00 95.00 152 GLU A C 1
ATOM 1219 O O . GLU A 1 152 ? -7.444 -13.343 -3.937 1.00 95.00 152 GLU A O 1
ATOM 1224 N N . TYR A 1 153 ? -5.535 -14.527 -3.864 1.00 94.50 153 TYR A N 1
ATOM 1225 C CA . TYR A 1 153 ? -4.721 -13.526 -4.543 1.00 94.50 153 TYR A CA 1
ATOM 1226 C C . TYR A 1 153 ? -4.669 -13.812 -6.053 1.00 94.50 153 TYR A C 1
ATOM 1228 O O . TYR A 1 153 ? -4.451 -14.948 -6.466 1.00 94.50 153 TYR A O 1
ATOM 1236 N N . ARG A 1 154 ? -4.822 -12.768 -6.880 1.00 92.12 154 ARG A N 1
ATOM 1237 C CA . ARG A 1 154 ? -4.690 -12.837 -8.345 1.00 92.12 154 ARG A CA 1
ATOM 1238 C C . ARG A 1 154 ? -3.768 -11.751 -8.864 1.00 92.12 154 ARG A C 1
ATOM 1240 O O . ARG A 1 154 ? -3.903 -10.579 -8.500 1.00 92.12 154 ARG A O 1
ATOM 1247 N N . SER A 1 155 ? -2.840 -12.121 -9.742 1.00 87.69 155 SER A N 1
ATOM 1248 C CA . SER A 1 155 ? -1.865 -11.170 -10.287 1.00 87.69 155 SER A CA 1
ATOM 1249 C C . SER A 1 155 ? -2.540 -10.165 -11.233 1.00 87.69 155 SER A C 1
ATOM 1251 O O . SER A 1 155 ? -3.397 -10.561 -12.025 1.00 87.69 155 SER A O 1
ATOM 1253 N N . PRO A 1 156 ? -2.132 -8.877 -11.253 1.00 85.62 156 PRO A N 1
ATOM 1254 C CA . PRO A 1 156 ? -2.655 -7.910 -12.226 1.00 85.62 156 PRO A CA 1
ATOM 1255 C C . PRO A 1 156 ? -2.333 -8.285 -13.672 1.00 85.62 156 PRO A C 1
ATOM 1257 O O . PRO A 1 156 ? -2.961 -7.756 -14.588 1.00 85.62 156 PRO A O 1
ATOM 1260 N N . THR A 1 157 ? -1.349 -9.161 -13.878 1.00 80.81 157 THR A N 1
ATOM 1261 C CA . THR A 1 157 ? -0.902 -9.654 -15.185 1.00 80.81 157 THR A CA 1
ATOM 1262 C C . THR A 1 157 ? -1.492 -11.014 -15.553 1.00 80.81 157 THR A C 1
ATOM 1264 O O . THR A 1 157 ? -1.275 -11.488 -16.667 1.00 80.81 157 THR A O 1
ATOM 1267 N N . GLU A 1 158 ? -2.255 -11.644 -14.658 1.00 75.38 158 GLU A N 1
ATOM 1268 C CA . GLU A 1 158 ? -2.847 -12.957 -14.905 1.00 75.38 158 GLU A CA 1
ATOM 1269 C C . GLU A 1 158 ? -3.798 -12.912 -16.113 1.00 75.38 158 GLU A C 1
ATOM 1271 O O . GLU A 1 158 ? -4.604 -11.990 -16.265 1.00 75.38 158 GLU A O 1
ATOM 1276 N N . GLY A 1 159 ? -3.649 -13.870 -17.033 1.00 63.56 159 GLY A N 1
ATOM 1277 C CA . GLY A 1 159 ? -4.428 -13.934 -18.277 1.00 63.56 159 GLY A CA 1
ATOM 1278 C C . GLY A 1 159 ? -4.109 -12.850 -19.319 1.00 63.56 159 GLY A C 1
ATOM 1279 O O . GLY A 1 159 ? -4.732 -12.831 -20.378 1.00 63.56 159 GLY A O 1
ATOM 1280 N N . SER A 1 160 ? -3.146 -11.960 -19.058 1.00 57.31 160 SER A N 1
ATOM 1281 C CA . SER A 1 160 ? -2.700 -10.945 -20.016 1.00 57.31 160 SER A CA 1
ATOM 1282 C C . SER A 1 160 ? -1.474 -11.469 -20.772 1.00 57.31 160 SER A C 1
ATOM 1284 O O . SER A 1 160 ? -0.399 -11.605 -20.194 1.00 57.31 160 SER A O 1
ATOM 1286 N N . LEU A 1 161 ? -1.634 -11.785 -22.061 1.00 40.00 161 LEU A N 1
ATOM 1287 C CA . LEU A 1 161 ? -0.502 -11.985 -22.969 1.00 40.00 161 LEU A CA 1
ATOM 1288 C C . LEU A 1 161 ? 0.119 -10.604 -23.214 1.00 40.00 161 LEU A C 1
ATOM 1290 O O . LEU A 1 161 ? -0.467 -9.791 -23.929 1.00 40.00 161 LEU A O 1
ATOM 1294 N N . PHE A 1 162 ? 1.232 -10.316 -22.546 1.00 48.16 162 PHE A N 1
ATOM 1295 C CA . PHE A 1 162 ? 2.113 -9.219 -22.941 1.00 48.16 162 PHE A CA 1
ATOM 1296 C C . PHE A 1 162 ? 2.871 -9.597 -24.211 1.00 48.16 162 PHE A C 1
ATOM 1298 O O . PHE A 1 162 ? 3.277 -10.778 -24.314 1.00 48.16 162 PHE A O 1
#

Foldseek 3Di:
DDPPDDDADDLVRLVVQLPAAKEFEDEDDWDADPVHNQKTKDKTFIAHPVRHTDAQWIWMKIWGRDPDPQWGWIKIFIWGDDPPDIWTQKMKTAGAQQDFPDDDVPDTHGGIWMDGTPDIGRDPPNPPDHSVPVVVVVVVRCVSSNYHYDYHYDDPCPPPDD

Sequence (162 aa):
MATSQTPALSDAQIAAIIDQPKLVDENVHWDHQPNNSNFRWWRAPVFSEEGVALAGMSCEMGFRLGVAPEDCRYSFTLYVRRLTNKSRIYQIEVCRPDRISHREPGKLLMGPHQHFGDRAEEIEPAPNLCCADHEQWFHLFLRNANIGFGAEYRSPTEGSLF

Radius of gyration: 16.17 Å; Cα contacts (8 Å, |Δi|>4): 306; chains: 1; bounding box: 35×46×40 Å

pLDDT: mean 88.27, std 12.4, range [40.0, 98.5]

Mean predicted aligned error: 5.66 Å

Secondary structure (DSSP, 8-state):
----PPPPPPHHHHHHHHHS-EEE-S----EEETTEEEEEEEEEEEE-TTS-EEEEEEEEEEEE--SSTT--EEEEEEEEEETTEEEEEEEEEEE-TTSEEEEETTEEEESSEEEETTEEE--SS--S--TT-HHHHHHHHHHHTTEEE-S----TTTT---

Solvent-accessible surface area (backbone atoms only — not comparable to full-atom values): 9358 Å² total; per-residue (Å²): 133,84,81,78,72,78,74,79,78,49,71,69,55,37,50,57,58,31,72,42,67,30,30,34,76,58,62,52,57,73,44,70,42,96,90,38,85,51,32,37,35,34,75,41,65,28,20,35,87,87,68,46,73,42,83,48,31,30,41,35,38,42,39,38,64,43,97,45,99,79,43,38,44,35,35,44,34,38,35,38,41,59,89,93,46,75,43,58,38,39,33,39,41,43,38,46,66,93,36,82,66,46,80,53,97,96,46,77,42,53,12,47,32,30,30,53,46,90,49,72,43,77,50,82,80,70,66,98,68,61,81,83,40,55,67,61,50,48,51,50,47,28,61,74,45,33,38,48,73,77,52,54,83,58,63,93,59,64,96,57,86,125